Protein AF-0000000082832563 (afdb_homodimer)

Structure (mmCIF, N/CA/C/O backbone):
data_AF-0000000082832563-model_v1
#
loop_
_entity.id
_entity.type
_entity.pdbx_description
1 pol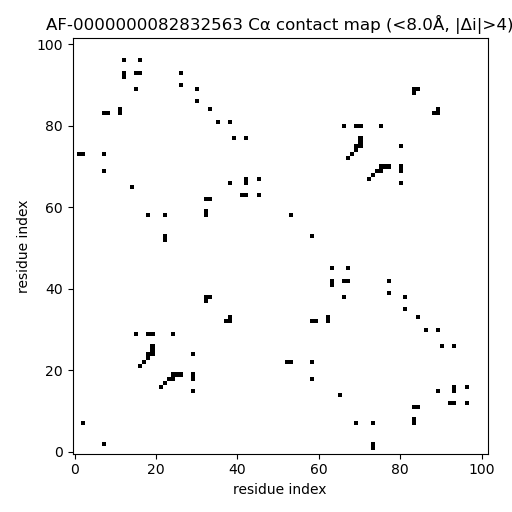ymer 'Uncharacterized protein'
#
loop_
_atom_site.group_PDB
_atom_site.id
_atom_site.type_symbol
_atom_site.label_atom_id
_atom_site.label_alt_id
_atom_site.label_comp_id
_atom_site.label_asym_id
_atom_site.label_entity_id
_atom_site.label_seq_id
_atom_site.pdbx_PDB_ins_code
_atom_site.Cartn_x
_atom_site.Cartn_y
_atom_site.Cartn_z
_atom_site.occupancy
_atom_site.B_iso_or_equiv
_atom_site.auth_seq_id
_atom_site.auth_comp_id
_atom_site.auth_asym_id
_atom_site.auth_atom_id
_atom_site.pdbx_PDB_model_num
ATOM 1 N N . MET A 1 1 ? 9.117 -5.988 -18.672 1 58.75 1 MET A N 1
ATOM 2 C CA . MET A 1 1 ? 10.156 -5.285 -17.922 1 58.75 1 MET A CA 1
ATOM 3 C C . MET A 1 1 ? 10.141 -5.695 -16.453 1 58.75 1 MET A C 1
ATOM 5 O O . MET A 1 1 ? 9.07 -5.918 -15.875 1 58.75 1 MET A O 1
ATOM 9 N N . GLN A 1 2 ? 11.156 -6.273 -15.828 1 82.69 2 GLN A N 1
ATOM 10 C CA . GLN A 1 2 ? 11.258 -6.762 -14.453 1 82.69 2 GLN A CA 1
ATOM 11 C C . GLN A 1 2 ? 11.359 -5.605 -13.461 1 82.69 2 GLN A C 1
ATOM 13 O O . GLN A 1 2 ? 12.164 -4.691 -13.656 1 82.69 2 GLN A O 1
ATOM 18 N N . PHE A 1 3 ? 10.453 -5.422 -12.523 1 87 3 PHE A N 1
ATOM 19 C CA . PHE A 1 3 ? 10.484 -4.391 -11.492 1 87 3 PHE A CA 1
ATOM 20 C C . PHE A 1 3 ? 11.602 -4.656 -10.492 1 87 3 PHE A C 1
ATOM 22 O O . PHE A 1 3 ? 11.734 -5.773 -9.977 1 87 3 PHE A O 1
ATOM 29 N N . THR A 1 4 ? 12.523 -3.691 -10.383 1 92.94 4 THR A N 1
ATOM 30 C CA . THR A 1 4 ? 13.547 -3.789 -9.352 1 92.94 4 THR A CA 1
ATOM 31 C C . THR A 1 4 ? 12.969 -3.438 -7.98 1 92.94 4 THR A C 1
ATOM 33 O O . THR A 1 4 ? 11.828 -2.984 -7.883 1 92.94 4 THR A O 1
ATOM 36 N N . THR A 1 5 ? 13.812 -3.688 -6.969 1 90.94 5 THR A N 1
ATOM 37 C CA . THR A 1 5 ? 13.398 -3.322 -5.621 1 90.94 5 THR A CA 1
ATOM 38 C C . THR A 1 5 ? 13.172 -1.818 -5.512 1 90.94 5 THR A C 1
ATOM 40 O O . THR A 1 5 ? 12.211 -1.376 -4.879 1 90.94 5 THR A O 1
ATOM 43 N N . ASP A 1 6 ? 14.039 -1.062 -6.195 1 92.44 6 ASP A N 1
ATOM 44 C CA . ASP A 1 6 ? 13.906 0.393 -6.188 1 92.44 6 ASP A CA 1
ATOM 45 C C . ASP A 1 6 ? 12.617 0.831 -6.867 1 92.44 6 ASP A C 1
ATOM 47 O O . ASP A 1 6 ? 11.961 1.771 -6.414 1 92.44 6 ASP A O 1
ATOM 51 N N . ASP A 1 7 ? 12.211 0.186 -7.887 1 94.75 7 ASP A N 1
ATOM 52 C CA . ASP A 1 7 ? 10.969 0.492 -8.586 1 94.75 7 ASP A CA 1
ATOM 53 C C . ASP A 1 7 ? 9.758 0.251 -7.688 1 94.75 7 ASP A C 1
ATOM 55 O O . ASP A 1 7 ? 8.836 1.064 -7.652 1 94.75 7 ASP A O 1
ATOM 59 N N . LYS A 1 8 ? 9.852 -0.882 -6.961 1 95.56 8 LYS A N 1
ATOM 60 C CA . LYS A 1 8 ? 8.75 -1.234 -6.07 1 95.56 8 LYS A CA 1
ATOM 61 C C . LYS A 1 8 ? 8.625 -0.234 -4.926 1 95.56 8 LYS A C 1
ATOM 63 O O . LYS A 1 8 ? 7.523 0.201 -4.59 1 95.56 8 LYS A O 1
ATOM 68 N N . LEU A 1 9 ? 9.758 0.174 -4.383 1 94.69 9 LEU A N 1
ATOM 69 C CA . LEU A 1 9 ? 9.758 1.132 -3.283 1 94.69 9 LEU A CA 1
ATOM 70 C C . LEU A 1 9 ? 9.242 2.49 -3.744 1 94.69 9 LEU A C 1
ATOM 72 O O . LEU A 1 9 ? 8.523 3.17 -3.01 1 94.69 9 LEU A O 1
ATOM 76 N N . ARG A 1 10 ? 9.531 2.84 -4.98 1 94.81 10 ARG A N 1
ATOM 77 C CA . ARG A 1 10 ? 9.047 4.098 -5.539 1 94.81 10 ARG A CA 1
ATOM 78 C C . ARG A 1 10 ? 7.535 4.062 -5.742 1 94.81 10 ARG A C 1
ATOM 80 O O . ARG A 1 10 ? 6.848 5.059 -5.5 1 94.81 10 ARG A O 1
ATOM 87 N N . ALA A 1 11 ? 7.09 2.947 -6.211 1 96.56 11 ALA A N 1
ATOM 88 C CA . ALA A 1 11 ? 5.648 2.789 -6.379 1 96.56 11 ALA A CA 1
ATOM 89 C C . ALA A 1 11 ? 4.922 2.895 -5.043 1 96.56 11 ALA A C 1
ATOM 91 O O . ALA A 1 11 ? 3.881 3.547 -4.941 1 96.56 11 ALA A O 1
ATOM 92 N N . VAL A 1 12 ? 5.488 2.271 -4.016 1 97.06 12 VAL A N 1
ATOM 93 C CA . VAL A 1 12 ? 4.906 2.318 -2.678 1 97.06 12 VAL A CA 1
ATOM 94 C C . VAL A 1 12 ? 4.918 3.756 -2.16 1 97.06 12 VAL A C 1
ATOM 96 O O . VAL A 1 12 ? 3.904 4.246 -1.653 1 97.06 12 VAL A O 1
ATOM 99 N N . ALA A 1 13 ? 6.004 4.438 -2.381 1 96.81 13 ALA A N 1
ATOM 100 C CA . ALA A 1 13 ? 6.121 5.816 -1.924 1 96.81 13 ALA A CA 1
ATOM 101 C C . ALA A 1 13 ? 5.082 6.711 -2.598 1 96.81 13 ALA A C 1
ATOM 103 O O . ALA A 1 13 ? 4.43 7.52 -1.937 1 96.81 13 ALA A O 1
ATOM 104 N N . ALA A 1 14 ? 4.898 6.512 -3.869 1 96.75 14 ALA A N 1
ATOM 105 C CA . ALA A 1 14 ? 3.922 7.301 -4.621 1 96.75 14 ALA A CA 1
ATOM 106 C C . ALA A 1 14 ? 2.504 7.043 -4.117 1 96.75 14 ALA A C 1
ATOM 108 O O . ALA A 1 14 ? 1.718 7.977 -3.953 1 96.75 14 ALA A O 1
ATOM 109 N N . PHE A 1 15 ? 2.23 5.777 -3.816 1 97.88 15 PHE A N 1
ATOM 110 C CA . PHE A 1 15 ? 0.896 5.422 -3.348 1 97.88 15 PHE A CA 1
ATOM 111 C C . PHE A 1 15 ? 0.635 6 -1.962 1 97.88 15 PHE A C 1
ATOM 113 O O . PHE A 1 15 ? -0.436 6.555 -1.708 1 97.88 15 PHE A O 1
ATOM 120 N N . LEU A 1 16 ? 1.64 5.922 -1.059 1 97.5 16 LEU A N 1
ATOM 121 C CA . LEU A 1 16 ? 1.487 6.445 0.293 1 97.5 16 LEU A CA 1
ATOM 122 C C . LEU A 1 16 ? 1.302 7.961 0.269 1 97.5 16 LEU A C 1
ATOM 124 O O . LEU A 1 16 ? 0.472 8.5 1.005 1 97.5 16 LEU A O 1
ATOM 128 N N . THR A 1 17 ? 1.979 8.586 -0.607 1 95.62 17 THR A N 1
ATOM 129 C CA . THR A 1 17 ? 1.854 10.031 -0.754 1 95.62 17 THR A CA 1
ATOM 130 C C . THR A 1 17 ? 0.469 10.406 -1.274 1 95.62 17 THR A C 1
ATOM 132 O O . THR A 1 17 ? -0.113 11.406 -0.845 1 95.62 17 THR A O 1
ATOM 135 N N . THR A 1 18 ? -0.061 9.594 -2.197 1 96.06 18 THR A N 1
ATOM 136 C CA . THR A 1 18 ? -1.403 9.828 -2.717 1 96.06 18 THR A CA 1
ATOM 137 C C . THR A 1 18 ? -2.443 9.688 -1.609 1 96.06 18 THR A C 1
ATOM 139 O O . THR A 1 18 ? -3.361 10.5 -1.507 1 96.06 18 THR A O 1
ATOM 142 N N . LEU A 1 19 ? -2.295 8.594 -0.792 1 96.56 19 LEU A N 1
ATOM 143 C CA . LEU A 1 19 ? -3.223 8.414 0.319 1 96.56 19 LEU A CA 1
ATOM 144 C C . LEU A 1 19 ? -3.178 9.609 1.266 1 96.56 19 LEU A C 1
ATOM 146 O O . LEU A 1 19 ? -4.223 10.102 1.701 1 96.56 19 LEU A O 1
ATOM 150 N N . ARG A 1 20 ? -2.002 10.125 1.515 1 94.5 20 ARG A N 1
ATOM 151 C CA . ARG A 1 20 ? -1.825 11.242 2.439 1 94.5 20 ARG 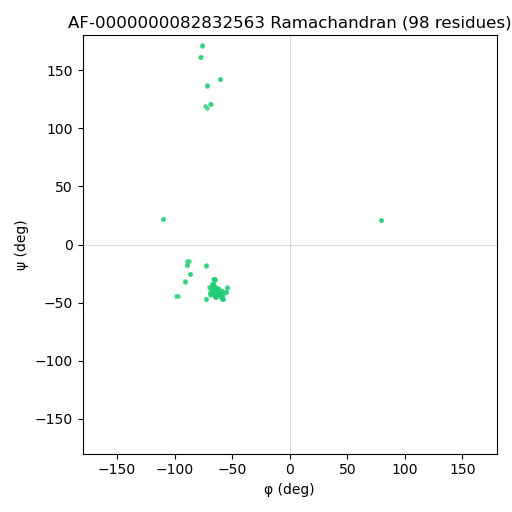A CA 1
ATOM 152 C C . ARG A 1 20 ? -2.338 12.547 1.831 1 94.5 20 ARG A C 1
ATOM 154 O O . ARG A 1 20 ? -3.152 13.242 2.439 1 94.5 20 ARG A O 1
ATOM 161 N N . ASP A 1 21 ? -1.947 12.797 0.583 1 92.94 21 ASP A N 1
ATOM 162 C CA . ASP A 1 21 ? -2.131 14.133 0.015 1 92.94 21 ASP A CA 1
ATOM 163 C C . ASP A 1 21 ? -3.48 14.25 -0.69 1 92.94 21 ASP A C 1
ATOM 165 O O . ASP A 1 21 ? -4.082 15.32 -0.715 1 92.94 21 ASP A O 1
ATOM 169 N N . THR A 1 22 ? -3.9 13.117 -1.231 1 93.44 22 THR A N 1
ATOM 170 C CA . THR A 1 22 ? -5.129 13.164 -2.018 1 93.44 22 THR A CA 1
ATOM 171 C C . THR A 1 22 ? -6.32 12.703 -1.189 1 93.44 22 THR A C 1
ATOM 173 O O . THR A 1 22 ? -7.363 13.359 -1.167 1 93.44 22 THR A O 1
ATOM 176 N N . ALA A 1 23 ? -6.145 11.641 -0.476 1 93.62 23 ALA A N 1
ATOM 177 C CA . ALA A 1 23 ? -7.246 11.086 0.311 1 93.62 23 ALA A CA 1
ATOM 178 C C . ALA A 1 23 ? -7.281 11.703 1.708 1 93.62 23 ALA A C 1
ATOM 180 O O . ALA A 1 23 ? -8.266 11.555 2.432 1 93.62 23 ALA A O 1
ATOM 181 N N . GLY A 1 24 ? -6.098 12.359 2.158 1 92.69 24 GLY A N 1
ATOM 182 C CA . GLY A 1 24 ? -6.047 13.008 3.455 1 92.69 24 GLY A CA 1
ATOM 183 C C . GLY A 1 24 ? -5.848 12.039 4.605 1 92.69 24 GLY A C 1
ATOM 184 O O . GLY A 1 24 ? -6.266 12.312 5.73 1 92.69 24 GLY A O 1
ATOM 185 N N . CYS A 1 25 ? -5.328 10.867 4.312 1 94.5 25 CYS A N 1
ATOM 186 C CA . CYS A 1 25 ? -5.098 9.867 5.348 1 94.5 25 CYS A CA 1
ATOM 187 C C . CYS A 1 25 ? -3.932 10.266 6.242 1 94.5 25 CYS A C 1
ATOM 189 O O . CYS A 1 25 ? -2.887 10.695 5.754 1 94.5 25 CYS A O 1
ATOM 191 N N . THR A 1 26 ? -4.105 10.086 7.504 1 94.31 26 THR A N 1
ATOM 192 C CA . THR A 1 26 ? -2.994 10.227 8.438 1 94.31 26 THR A CA 1
ATOM 193 C C . THR A 1 26 ? -2.098 8.992 8.406 1 94.31 26 THR A C 1
ATOM 195 O O . THR A 1 26 ? -2.508 7.934 7.93 1 94.31 26 THR A O 1
ATOM 198 N N . PRO A 1 27 ? -0.854 9.117 8.906 1 94 27 PRO A N 1
ATOM 199 C CA . PRO A 1 27 ? 0.029 7.949 8.969 1 94 27 PRO A CA 1
ATOM 200 C C . PRO A 1 27 ? -0.594 6.777 9.727 1 94 27 PRO A C 1
ATOM 202 O O . PRO A 1 27 ? -0.467 5.625 9.297 1 94 27 PRO A O 1
ATOM 205 N N . ASP A 1 28 ? -1.272 7.062 10.812 1 94.5 28 ASP A N 1
ATOM 206 C CA . ASP A 1 28 ? -1.924 6.016 11.594 1 94.5 28 ASP A CA 1
ATOM 207 C C . ASP A 1 28 ? -3.008 5.316 10.773 1 94.5 28 ASP A C 1
ATOM 209 O O . ASP A 1 28 ? -3.154 4.098 10.844 1 94.5 28 ASP A O 1
ATOM 213 N N . GLU A 1 29 ? -3.76 6.098 10 1 95 29 GLU A N 1
ATOM 214 C CA . GLU A 1 29 ? -4.797 5.531 9.141 1 95 29 GLU A CA 1
ATOM 215 C C . GLU A 1 29 ? -4.195 4.652 8.055 1 95 29 GLU A C 1
ATOM 217 O O . GLU A 1 29 ? -4.723 3.58 7.75 1 95 29 GLU A O 1
ATOM 222 N N . ILE A 1 30 ? -3.145 5.125 7.438 1 97 30 ILE A N 1
ATOM 223 C CA . ILE A 1 30 ? -2.471 4.375 6.383 1 97 30 ILE A CA 1
ATOM 224 C C . ILE A 1 30 ? -2.006 3.027 6.926 1 97 30 ILE A C 1
ATOM 226 O O . ILE A 1 30 ? -2.219 1.989 6.293 1 97 30 ILE A O 1
ATOM 230 N N . LYS A 1 31 ? -1.446 3.012 8.102 1 95.81 31 LYS A N 1
ATOM 231 C CA . LYS A 1 31 ? -0.956 1.778 8.711 1 95.81 31 LYS A CA 1
ATOM 232 C C . LYS A 1 31 ? -2.105 0.823 9.016 1 95.81 31 LYS A C 1
ATOM 234 O O . LYS A 1 31 ? -1.946 -0.396 8.93 1 95.81 31 LYS A O 1
ATOM 239 N N . ARG A 1 32 ? -3.223 1.364 9.383 1 95.19 32 ARG A N 1
ATOM 240 C CA . ARG A 1 32 ? -4.391 0.53 9.641 1 95.19 32 ARG A CA 1
ATOM 241 C C . ARG A 1 32 ? -4.91 -0.101 8.352 1 95.19 32 ARG A C 1
ATOM 243 O O . ARG A 1 32 ? -5.27 -1.28 8.328 1 95.19 32 ARG A O 1
ATOM 250 N N . LEU A 1 33 ? -4.949 0.688 7.246 1 95.38 33 LEU A N 1
ATOM 251 C CA . LEU A 1 33 ? -5.422 0.215 5.945 1 95.38 33 LEU A CA 1
ATOM 252 C C . LEU A 1 33 ? -4.488 -0.854 5.387 1 95.38 33 LEU A C 1
ATOM 254 O O . LEU A 1 33 ? -4.922 -1.727 4.633 1 95.38 33 LEU A O 1
ATOM 258 N N . LEU A 1 34 ? -3.186 -0.718 5.797 1 97.06 34 LEU A N 1
ATOM 259 C CA . LEU A 1 34 ? -2.182 -1.614 5.234 1 97.06 34 LEU A CA 1
ATOM 260 C C . LEU A 1 34 ? -1.682 -2.602 6.281 1 97.06 34 LEU A C 1
ATOM 262 O O . LEU A 1 34 ? -0.556 -3.096 6.191 1 97.06 34 LEU A O 1
ATOM 266 N N . ASP A 1 35 ? -2.479 -2.822 7.316 1 95.81 35 ASP A N 1
ATOM 267 C CA . ASP A 1 35 ? -2.17 -3.854 8.305 1 95.81 35 ASP A CA 1
ATOM 268 C C . ASP A 1 35 ? -2.102 -5.234 7.656 1 95.81 35 ASP A C 1
ATOM 270 O O . ASP A 1 35 ? -2.887 -5.543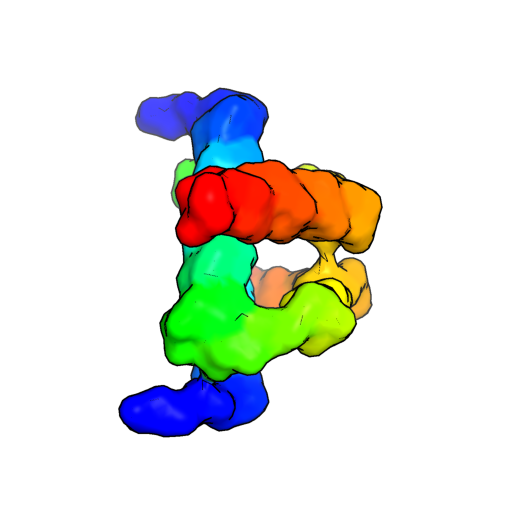 6.758 1 95.81 35 ASP A O 1
ATOM 274 N N . PRO A 1 36 ? -1.173 -6.094 8.086 1 94.38 36 PRO A N 1
ATOM 275 C CA . PRO A 1 36 ? -0.97 -7.391 7.438 1 94.38 36 PRO A CA 1
ATOM 276 C C . PRO A 1 36 ? -2.254 -8.211 7.348 1 94.38 36 PRO A C 1
ATOM 278 O O . PRO A 1 36 ? -2.453 -8.953 6.379 1 94.38 36 PRO A O 1
ATOM 281 N N . ARG A 1 37 ? -3.125 -8.18 8.352 1 94.38 37 ARG A N 1
ATOM 282 C CA . ARG A 1 37 ? -4.379 -8.922 8.305 1 94.38 37 ARG A CA 1
ATOM 283 C C . ARG A 1 37 ? -5.293 -8.398 7.207 1 94.38 37 ARG A C 1
ATOM 285 O O . ARG A 1 37 ? -5.941 -9.18 6.504 1 94.38 37 ARG A O 1
ATOM 292 N N . MET A 1 38 ? -5.344 -7.062 7.082 1 94.44 38 MET A N 1
ATOM 293 C CA . MET A 1 38 ? -6.133 -6.438 6.027 1 94.44 38 MET A CA 1
ATOM 2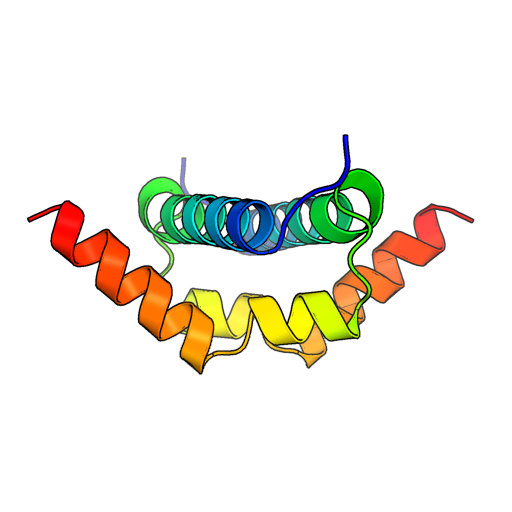94 C C . MET A 1 38 ? -5.578 -6.789 4.648 1 94.44 38 MET A C 1
ATOM 296 O O . MET A 1 38 ? -6.332 -7.129 3.738 1 94.44 38 MET A O 1
ATOM 300 N N . ILE A 1 39 ? -4.246 -6.727 4.477 1 96 39 ILE A N 1
ATOM 301 C CA . ILE A 1 39 ? -3.578 -7.066 3.227 1 96 39 ILE A CA 1
ATOM 302 C C . ILE A 1 39 ? -3.92 -8.5 2.83 1 96 39 ILE A C 1
ATOM 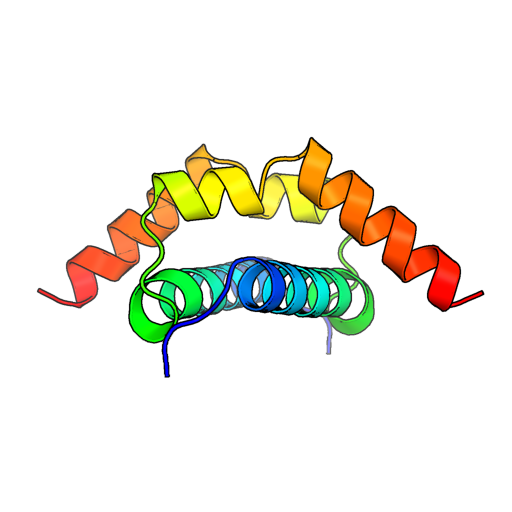304 O O . ILE A 1 39 ? -4.312 -8.758 1.689 1 96 39 ILE A O 1
ATOM 308 N N . ASP A 1 40 ? -3.816 -9.445 3.822 1 95.25 40 ASP A N 1
ATOM 309 C CA . ASP A 1 40 ? -4.129 -10.844 3.545 1 95.25 40 ASP A CA 1
ATOM 310 C C . ASP A 1 40 ? -5.566 -11 3.059 1 95.25 40 ASP A C 1
ATOM 312 O O . ASP A 1 40 ? -5.832 -11.75 2.115 1 95.25 40 ASP A O 1
ATOM 316 N N . GLY A 1 41 ? -6.453 -10.328 3.768 1 94.81 41 GLY A N 1
ATOM 317 C CA . GLY A 1 41 ? -7.855 -10.398 3.389 1 94.81 41 GLY A CA 1
ATOM 318 C C . GLY A 1 41 ? -8.125 -9.875 1.987 1 94.81 41 GLY A C 1
ATOM 319 O O . GLY A 1 41 ? -8.867 -10.492 1.222 1 94.81 41 GLY A O 1
ATOM 320 N N . ILE A 1 42 ? -7.574 -8.789 1.634 1 94.94 42 ILE A N 1
ATOM 321 C CA . ILE A 1 42 ? -7.766 -8.164 0.33 1 94.94 42 ILE A CA 1
ATOM 322 C C . ILE A 1 42 ? -7.184 -9.062 -0.762 1 94.94 42 ILE A C 1
ATOM 324 O O . ILE A 1 42 ? -7.824 -9.289 -1.79 1 94.94 42 ILE A O 1
ATOM 328 N N . LEU A 1 43 ? -5.984 -9.609 -0.557 1 95.06 43 LEU A N 1
ATOM 329 C CA . LEU A 1 43 ? -5.34 -10.453 -1.559 1 95.06 43 LEU A CA 1
ATOM 330 C C . LEU A 1 43 ? -6.129 -11.742 -1.773 1 95.06 43 LEU A C 1
ATOM 332 O O . LEU A 1 43 ? -6.238 -12.227 -2.902 1 95.06 43 LEU A O 1
ATOM 336 N N . ALA A 1 44 ? -6.633 -12.273 -0.626 1 94.31 44 ALA A N 1
ATOM 337 C CA . ALA A 1 44 ? -7.453 -13.477 -0.749 1 94.31 44 ALA A CA 1
ATOM 338 C C . ALA A 1 44 ? -8.711 -13.195 -1.564 1 94.31 44 ALA A C 1
ATOM 340 O O . ALA A 1 44 ? -9.094 -14 -2.422 1 94.31 44 ALA A O 1
ATOM 341 N N . ALA A 1 45 ? -9.32 -12.109 -1.324 1 92.31 45 ALA A N 1
ATOM 342 C CA . ALA A 1 45 ? -10.562 -11.734 -2 1 92.31 45 ALA A CA 1
ATOM 343 C C . ALA A 1 45 ? -10.32 -11.469 -3.482 1 92.31 45 ALA A C 1
ATOM 345 O O . ALA A 1 45 ? -11.156 -11.805 -4.324 1 92.31 45 ALA A O 1
ATOM 346 N N . THR A 1 46 ? -9.258 -10.969 -3.869 1 88.94 46 THR A N 1
ATOM 347 C CA . THR A 1 46 ? -8.984 -10.586 -5.25 1 88.94 46 THR A CA 1
ATOM 348 C C . THR A 1 46 ? -8.43 -11.773 -6.035 1 88.94 46 THR A C 1
ATOM 350 O O . THR A 1 46 ? -8.43 -11.766 -7.266 1 88.94 46 THR A O 1
ATOM 353 N N . SER A 1 47 ? -7.793 -12.75 -5.34 1 83.94 47 SER A N 1
ATOM 354 C CA . SER A 1 47 ? -7.336 -13.961 -6.008 1 83.94 47 SER A CA 1
ATOM 355 C C . SER A 1 47 ? -8.508 -14.844 -6.418 1 83.94 47 SER A C 1
ATOM 357 O O . SER A 1 47 ? -8.445 -15.539 -7.434 1 83.94 47 SER A O 1
ATOM 359 N N . LYS A 1 48 ? -9.477 -14.859 -5.598 1 78.69 48 LYS A N 1
ATOM 360 C CA . LYS A 1 48 ? -10.656 -15.672 -5.875 1 78.69 48 LYS A CA 1
ATOM 361 C C . LYS A 1 48 ? -11.414 -15.141 -7.094 1 78.69 48 LYS A C 1
ATOM 363 O O . LYS A 1 48 ? -12.055 -15.914 -7.812 1 78.69 48 LYS A O 1
ATOM 368 N N . GLU A 1 49 ? -11.305 -13.867 -7.285 1 67 49 GLU A N 1
ATOM 369 C CA . GLU A 1 49 ? -12.008 -13.297 -8.43 1 67 49 GLU A CA 1
ATOM 370 C C . GLU A 1 49 ? -11.312 -13.672 -9.742 1 67 49 GLU A C 1
ATOM 372 O O . GLU A 1 49 ? -11.938 -13.664 -10.805 1 67 49 GLU A O 1
ATOM 377 N N . ARG A 1 50 ? -10.117 -14.078 -9.688 1 61.47 50 ARG A N 1
ATOM 378 C CA . ARG A 1 50 ? -9.367 -14.422 -10.891 1 61.47 50 ARG A CA 1
ATOM 379 C C . ARG A 1 50 ? -9.562 -15.883 -11.266 1 61.47 50 ARG A C 1
ATOM 381 O O . ARG A 1 50 ? -9.273 -16.281 -12.398 1 61.47 50 ARG A O 1
ATOM 388 N N . THR A 1 51 ? -10.102 -16.734 -10.359 1 49.75 51 THR A N 1
ATOM 389 C CA . THR A 1 51 ? -10.414 -18.109 -10.734 1 49.75 51 THR A CA 1
ATOM 390 C C . THR A 1 51 ? -11.875 -18.234 -11.172 1 49.75 51 THR A C 1
ATOM 392 O O . THR A 1 51 ? -12.766 -17.641 -10.562 1 49.75 51 THR A O 1
ATOM 395 N N . MET B 1 1 ? -13.734 16.266 -3.24 1 58.22 1 MET B N 1
ATOM 396 C CA . MET B 1 1 ? -14.539 15.078 -2.977 1 58.22 1 MET B CA 1
ATOM 397 C C . MET B 1 1 ? -13.953 14.266 -1.824 1 58.22 1 MET B C 1
ATOM 399 O O . MET B 1 1 ? -12.734 14.164 -1.69 1 58.22 1 MET B O 1
ATOM 403 N N . GLN B 1 2 ? -14.562 14.016 -0.666 1 82.19 2 GLN B N 1
ATOM 404 C CA . GLN B 1 2 ? -14.109 13.312 0.525 1 82.19 2 GLN B CA 1
ATOM 405 C C . GLN B 1 2 ? -14.031 11.805 0.276 1 82.19 2 GLN B C 1
ATOM 407 O O . GLN B 1 2 ? -14.977 11.211 -0.25 1 82.19 2 GLN B O 1
ATOM 412 N N . PHE B 1 3 ? -12.898 11.141 0.352 1 86.69 3 PHE B N 1
ATOM 413 C CA . PHE B 1 3 ? -12.734 9.703 0.201 1 86.69 3 PHE B CA 1
ATOM 414 C C . PHE B 1 3 ? -13.359 8.961 1.374 1 86.69 3 PHE B C 1
ATOM 416 O O . PHE B 1 3 ? -13.109 9.289 2.533 1 86.69 3 PHE B O 1
ATOM 423 N N . THR B 1 4 ? -14.32 8.102 1.054 1 92.88 4 THR B N 1
ATOM 424 C CA . THR B 1 4 ? -14.883 7.238 2.088 1 92.88 4 THR B CA 1
ATOM 425 C C . THR B 1 4 ? -13.922 6.098 2.42 1 92.88 4 THR B C 1
ATOM 427 O O . THR B 1 4 ? -12.914 5.914 1.741 1 92.88 4 THR B O 1
ATOM 430 N N . THR B 1 5 ? -14.297 5.375 3.498 1 90.69 5 THR B N 1
ATOM 431 C CA . THR B 1 5 ? -13.492 4.215 3.867 1 90.69 5 THR B CA 1
ATOM 432 C C . THR B 1 5 ? -13.5 3.176 2.748 1 90.69 5 THR B C 1
ATOM 434 O O . THR B 1 5 ? -12.469 2.574 2.449 1 90.69 5 THR B O 1
ATOM 437 N N . ASP B 1 6 ? -14.68 3.045 2.111 1 92.31 6 ASP B N 1
ATOM 438 C CA . ASP B 1 6 ? -14.797 2.1 1.005 1 92.31 6 ASP B CA 1
ATOM 439 C C . ASP B 1 6 ? -13.922 2.52 -0.173 1 92.31 6 ASP B C 1
ATOM 441 O O . ASP B 1 6 ? -13.312 1.675 -0.832 1 92.31 6 ASP B O 1
ATOM 445 N N . ASP B 1 7 ? -13.805 3.76 -0.444 1 94.62 7 ASP B N 1
ATOM 446 C CA . ASP B 1 7 ? -12.953 4.277 -1.514 1 94.62 7 ASP B CA 1
ATOM 447 C C . ASP B 1 7 ? -11.484 3.975 -1.243 1 94.62 7 ASP B C 1
ATOM 449 O O . ASP B 1 7 ? -10.75 3.564 -2.146 1 94.62 7 ASP B O 1
ATOM 453 N N . LYS B 1 8 ? -11.125 4.18 0.048 1 95.44 8 LYS B N 1
ATOM 454 C CA . LYS B 1 8 ? -9.734 3.939 0.436 1 95.44 8 LYS B CA 1
ATOM 455 C C . LYS B 1 8 ? -9.383 2.459 0.329 1 95.44 8 LYS B C 1
ATOM 457 O O . LYS B 1 8 ? -8.32 2.104 -0.185 1 95.44 8 LYS B O 1
ATOM 462 N N . LEU B 1 9 ? -10.297 1.599 0.748 1 94.56 9 LEU B N 1
ATOM 463 C CA . LEU B 1 9 ? -10.062 0.16 0.688 1 94.56 9 LEU B CA 1
ATOM 464 C C . LEU B 1 9 ? -9.977 -0.316 -0.759 1 94.56 9 LEU B C 1
ATOM 466 O O . LEU B 1 9 ? -9.164 -1.187 -1.083 1 94.56 9 LEU B O 1
ATOM 470 N N . ARG B 1 10 ? -10.734 0.316 -1.632 1 94.81 10 ARG B N 1
ATOM 471 C CA . ARG B 1 10 ? -10.695 -0.027 -3.049 1 94.81 10 ARG B CA 1
ATOM 472 C C . ARG B 1 10 ? -9.367 0.39 -3.674 1 94.81 10 ARG B C 1
ATOM 474 O O . ARG B 1 10 ? -8.812 -0.335 -4.5 1 94.81 10 ARG B O 1
ATOM 481 N N . ALA B 1 11 ? -8.93 1.552 -3.299 1 96.56 11 ALA B N 1
ATOM 482 C CA . ALA B 1 11 ? -7.637 2.02 -3.789 1 96.56 11 ALA B CA 1
ATOM 483 C C . ALA B 1 11 ? -6.516 1.093 -3.336 1 96.56 11 ALA B C 1
ATOM 485 O O . ALA B 1 11 ? -5.625 0.758 -4.121 1 96.56 11 ALA B O 1
ATOM 486 N N . VAL B 1 12 ? -6.57 0.655 -2.07 1 97.06 12 VAL B N 1
ATOM 487 C CA . VAL B 1 12 ? -5.574 -0.258 -1.527 1 97.06 12 VAL B CA 1
ATOM 488 C C . VAL B 1 12 ? -5.633 -1.591 -2.271 1 97.06 12 VAL B C 1
ATOM 490 O O . VAL B 1 12 ? -4.598 -2.121 -2.689 1 97.06 12 VAL B O 1
ATOM 493 N N . ALA B 1 13 ? -6.816 -2.066 -2.514 1 96.94 13 ALA B N 1
ATOM 494 C CA . ALA B 1 13 ? -6.988 -3.334 -3.217 1 96.94 13 ALA B CA 1
ATOM 495 C C . ALA B 1 13 ? -6.414 -3.26 -4.629 1 96.94 13 ALA B C 1
ATOM 497 O O . ALA B 1 13 ? -5.707 -4.172 -5.066 1 96.94 13 ALA B O 1
ATOM 498 N N . ALA B 1 14 ? -6.672 -2.168 -5.297 1 96.75 14 ALA B N 1
ATOM 499 C CA . ALA B 1 14 ? -6.168 -1.98 -6.656 1 96.75 14 ALA B CA 1
ATOM 500 C C . ALA B 1 14 ? -4.645 -1.94 -6.672 1 96.75 14 ALA B C 1
ATOM 502 O O . ALA B 1 14 ? -4.012 -2.551 -7.539 1 96.75 14 ALA B O 1
ATOM 503 N N . PHE B 1 15 ? -4.082 -1.284 -5.668 1 97.88 15 PHE B N 1
ATOM 504 C CA . PHE B 1 15 ? -2.629 -1.164 -5.602 1 97.88 15 PHE B CA 1
ATOM 505 C C . PHE B 1 15 ? -1.986 -2.516 -5.309 1 97.88 15 PHE B C 1
ATOM 507 O O . PHE B 1 15 ? -1.001 -2.893 -5.945 1 97.88 15 PHE B O 1
ATOM 514 N N . LEU B 1 16 ? -2.564 -3.283 -4.367 1 97.5 16 LEU B N 1
ATOM 515 C CA . LEU B 1 16 ? -2.027 -4.594 -4.016 1 97.5 16 LEU B CA 1
ATOM 516 C C . LEU B 1 16 ? -2.109 -5.551 -5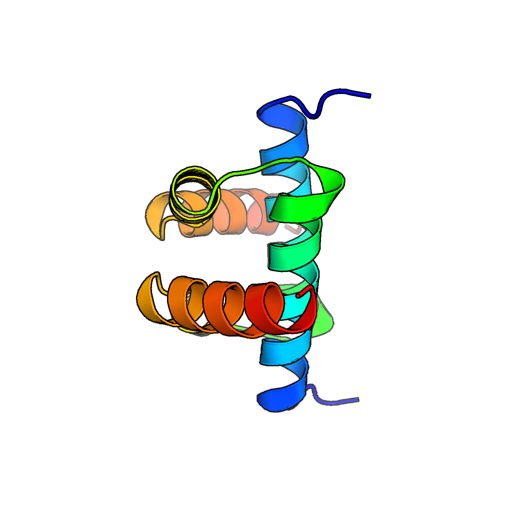.203 1 97.5 16 LEU B C 1
ATOM 518 O O . LEU B 1 16 ? -1.173 -6.309 -5.457 1 97.5 16 LEU B O 1
ATOM 522 N N . THR B 1 17 ? -3.16 -5.441 -5.93 1 95.5 17 THR B N 1
ATOM 523 C CA . THR B 1 17 ? -3.33 -6.277 -7.113 1 95.5 17 THR B CA 1
ATOM 524 C C . THR B 1 17 ? -2.307 -5.914 -8.188 1 95.5 17 THR B C 1
ATOM 526 O O . THR B 1 17 ? -1.775 -6.793 -8.867 1 95.5 17 THR B O 1
ATOM 529 N N . THR B 1 18 ? -2.016 -4.609 -8.312 1 96 18 THR B N 1
ATOM 530 C CA . THR B 1 18 ? -1.005 -4.164 -9.266 1 96 18 THR B CA 1
ATOM 531 C C . THR B 1 18 ? 0.371 -4.707 -8.883 1 96 18 THR B C 1
ATOM 533 O O . THR B 1 18 ? 1.12 -5.172 -9.742 1 96 18 THR B O 1
ATOM 536 N N . LEU B 1 19 ? 0.713 -4.609 -7.547 1 96.56 19 LEU B N 1
ATOM 537 C CA . LEU B 1 19 ? 1.993 -5.145 -7.094 1 96.56 19 LEU B CA 1
ATOM 538 C C . LEU B 1 19 ? 2.098 -6.637 -7.398 1 96.56 19 LEU B C 1
ATOM 540 O O . LEU B 1 19 ? 3.135 -7.105 -7.875 1 96.56 19 LEU B O 1
ATOM 544 N N . ARG B 1 20 ? 1.016 -7.363 -7.219 1 94.56 20 ARG B N 1
ATOM 545 C CA . ARG B 1 20 ? 1.002 -8.805 -7.434 1 94.56 20 ARG B CA 1
ATOM 546 C C . ARG B 1 20 ? 1.052 -9.141 -8.922 1 94.56 20 ARG B C 1
ATOM 548 O O . ARG B 1 20 ? 1.907 -9.906 -9.359 1 94.56 20 ARG B O 1
ATOM 555 N N . ASP B 1 21 ? 0.221 -8.453 -9.695 1 93 21 ASP B N 1
ATOM 556 C CA . ASP B 1 21 ? -0.022 -8.891 -11.062 1 93 21 ASP B CA 1
ATOM 557 C C . ASP B 1 21 ? 0.957 -8.227 -12.031 1 93 21 ASP B C 1
ATOM 559 O O . ASP B 1 21 ? 1.331 -8.828 -13.047 1 93 21 ASP B O 1
ATOM 563 N N . THR B 1 22 ? 1.318 -7.008 -11.68 1 93.44 22 THR B N 1
ATOM 564 C CA . THR B 1 22 ? 2.168 -6.266 -12.602 1 93.44 22 THR B CA 1
ATOM 565 C C . THR B 1 22 ? 3.635 -6.375 -12.195 1 93.44 22 THR B C 1
ATOM 567 O O . THR B 1 22 ? 4.496 -6.648 -13.039 1 93.44 22 THR B O 1
ATOM 570 N N . ALA B 1 23 ? 3.908 -6.23 -10.945 1 93.56 23 ALA B N 1
ATOM 571 C CA . ALA B 1 23 ? 5.289 -6.266 -10.469 1 93.56 23 ALA B CA 1
ATOM 572 C C . ALA B 1 23 ? 5.711 -7.691 -10.117 1 93.56 23 ALA B C 1
ATOM 574 O O . ALA B 1 23 ? 6.898 -7.965 -9.938 1 93.56 23 ALA B O 1
ATOM 575 N N . GLY B 1 24 ? 4.664 -8.641 -9.922 1 92.69 24 GLY B N 1
ATOM 576 C CA . GLY B 1 24 ? 4.969 -10.031 -9.625 1 92.69 24 GLY B CA 1
ATOM 577 C C . GLY B 1 24 ? 5.336 -10.266 -8.172 1 92.69 24 GLY B C 1
ATOM 578 O O . GLY B 1 24 ? 6.082 -11.195 -7.855 1 92.69 24 GLY B O 1
ATOM 579 N N . CYS B 1 25 ? 4.938 -9.359 -7.289 1 94.56 25 CYS B N 1
ATOM 580 C CA . CYS B 1 25 ? 5.246 -9.492 -5.871 1 94.56 25 CYS B CA 1
ATOM 581 C C . CYS B 1 25 ? 4.426 -10.602 -5.23 1 94.56 25 CYS B C 1
ATOM 583 O O . CYS B 1 25 ? 3.217 -10.695 -5.461 1 94.56 25 CYS B O 1
ATOM 585 N N . THR B 1 26 ? 5.066 -11.375 -4.426 1 94.25 26 THR B N 1
ATOM 586 C CA . THR B 1 26 ? 4.348 -12.328 -3.594 1 94.25 26 THR B CA 1
ATOM 587 C C . THR B 1 26 ? 3.705 -11.633 -2.398 1 94.25 26 THR B C 1
ATOM 589 O O . THR B 1 26 ? 4.082 -10.508 -2.051 1 94.25 26 THR B O 1
ATOM 592 N N . PRO B 1 27 ? 2.715 -12.281 -1.765 1 94.06 27 PRO B N 1
ATOM 593 C CA . PRO B 1 27 ? 2.107 -11.695 -0.569 1 94.06 27 PRO B CA 1
ATOM 594 C C . PRO B 1 27 ? 3.133 -11.367 0.514 1 94.06 27 PRO B C 1
ATOM 596 O O . PRO B 1 27 ? 3.049 -10.312 1.151 1 94.06 27 PRO B O 1
ATOM 599 N N . ASP B 1 28 ? 4.09 -12.242 0.716 1 94.5 28 ASP B N 1
ATOM 600 C CA . ASP B 1 28 ? 5.129 -12.008 1.712 1 94.5 28 ASP B CA 1
ATOM 601 C C . ASP B 1 28 ? 5.957 -10.773 1.366 1 94.5 28 ASP B C 1
ATOM 603 O O . ASP B 1 28 ? 6.309 -9.984 2.25 1 94.5 28 ASP B O 1
ATOM 607 N N . GLU B 1 29 ? 6.273 -10.594 0.081 1 95.12 29 GLU B N 1
ATOM 608 C CA . GLU B 1 29 ? 7.02 -9.422 -0.367 1 95.12 29 GLU B CA 1
ATOM 609 C C . GLU B 1 29 ? 6.219 -8.141 -0.152 1 95.12 29 GLU B C 1
ATOM 611 O O . GLU B 1 29 ? 6.773 -7.121 0.269 1 95.12 29 GLU B O 1
ATOM 616 N N . ILE B 1 30 ? 4.941 -8.18 -0.491 1 97.06 30 ILE B N 1
ATOM 617 C CA . ILE B 1 30 ? 4.07 -7.023 -0.325 1 97.06 30 ILE B CA 1
ATOM 618 C C . ILE B 1 30 ? 4.051 -6.598 1.142 1 97.06 30 ILE B C 1
ATOM 620 O O . ILE B 1 30 ? 4.184 -5.414 1.454 1 97.06 30 ILE B O 1
ATOM 624 N N . LYS B 1 31 ? 3.973 -7.539 2.029 1 95.75 31 LYS B N 1
ATOM 625 C CA . LYS B 1 31 ? 3.934 -7.246 3.459 1 95.75 31 LYS B CA 1
ATOM 626 C C . LYS B 1 31 ? 5.258 -6.648 3.934 1 95.75 31 LYS B C 1
ATOM 628 O O . LYS B 1 31 ? 5.277 -5.801 4.828 1 95.75 31 LYS B O 1
ATOM 633 N N . ARG B 1 32 ? 6.324 -7.102 3.371 1 95.12 32 ARG B N 1
ATOM 634 C CA . ARG B 1 32 ? 7.625 -6.547 3.719 1 95.12 32 ARG B CA 1
ATOM 635 C C . ARG B 1 32 ? 7.746 -5.102 3.244 1 95.12 32 ARG B C 1
ATOM 637 O O . ARG B 1 32 ? 8.258 -4.246 3.969 1 95.12 32 ARG B O 1
ATOM 644 N N . LEU B 1 33 ? 7.281 -4.801 2.006 1 95.25 33 LEU B N 1
ATOM 645 C CA . LEU B 1 33 ? 7.332 -3.465 1.425 1 95.25 33 LEU B CA 1
ATOM 646 C C . LEU B 1 33 ? 6.445 -2.5 2.207 1 95.25 33 LEU B C 1
ATOM 648 O O . LEU B 1 33 ? 6.719 -1.299 2.25 1 95.25 33 LEU B O 1
ATOM 652 N N . LEU B 1 34 ? 5.371 -3.109 2.803 1 97.12 34 LEU B N 1
ATOM 653 C CA . LEU B 1 34 ? 4.391 -2.268 3.48 1 97.12 34 LEU B CA 1
ATOM 654 C C . LEU B 1 34 ? 4.457 -2.467 4.992 1 97.12 34 LEU B C 1
ATOM 656 O O . LEU B 1 34 ? 3.465 -2.258 5.691 1 97.12 34 LEU B O 1
ATOM 660 N N . ASP B 1 35 ? 5.586 -2.941 5.473 1 95.75 35 ASP B N 1
ATOM 661 C CA . ASP B 1 35 ? 5.809 -3.031 6.914 1 95.75 35 ASP B CA 1
ATOM 662 C C . ASP B 1 35 ? 5.742 -1.653 7.57 1 95.75 35 ASP B C 1
ATOM 664 O O . ASP B 1 35 ? 6.203 -0.665 6.992 1 95.75 35 ASP B O 1
ATOM 668 N N . PRO B 1 36 ? 5.18 -1.548 8.781 1 94.25 36 PRO B N 1
ATOM 669 C CA . PRO B 1 36 ? 4.977 -0.249 9.422 1 94.25 36 PRO B CA 1
ATOM 670 C C . PRO B 1 36 ? 6.262 0.57 9.523 1 94.25 36 PRO B C 1
ATOM 672 O O . PRO B 1 36 ? 6.223 1.8 9.43 1 94.25 36 PRO B O 1
ATOM 675 N N . ARG B 1 37 ? 7.414 -0.029 9.758 1 94.38 37 ARG B N 1
ATOM 676 C CA . ARG B 1 37 ? 8.68 0.697 9.836 1 94.38 37 ARG B CA 1
ATOM 677 C C . ARG B 1 37 ? 9.047 1.299 8.484 1 94.38 37 ARG B C 1
ATOM 679 O O . ARG B 1 37 ? 9.531 2.432 8.414 1 94.38 37 ARG B O 1
ATOM 686 N N . MET B 1 38 ? 8.82 0.499 7.43 1 94.56 38 MET B N 1
ATOM 687 C CA . MET B 1 38 ? 9.078 0.983 6.078 1 94.56 38 MET B CA 1
ATOM 688 C C . MET B 1 38 ? 8.141 2.129 5.723 1 94.56 38 MET B C 1
ATOM 690 O O . MET B 1 38 ? 8.57 3.143 5.168 1 94.56 38 MET B O 1
ATOM 694 N N . ILE B 1 39 ? 6.855 2.004 6.047 1 96 39 ILE B N 1
ATOM 695 C CA . ILE B 1 39 ? 5.855 3.035 5.797 1 96 39 ILE B CA 1
ATOM 696 C C . ILE B 1 39 ? 6.27 4.332 6.492 1 96 39 ILE B C 1
ATOM 698 O O . ILE B 1 39 ? 6.266 5.402 5.879 1 96 39 ILE B O 1
ATOM 702 N N . ASP B 1 40 ? 6.684 4.207 7.789 1 95.12 40 ASP B N 1
ATOM 703 C CA . ASP B 1 40 ? 7.109 5.383 8.539 1 95.12 40 ASP B CA 1
ATOM 704 C C . ASP B 1 40 ? 8.289 6.074 7.855 1 95.12 40 ASP B C 1
ATOM 706 O O . ASP B 1 40 ? 8.32 7.301 7.75 1 95.12 40 ASP B O 1
ATOM 710 N N . GLY B 1 41 ? 9.242 5.258 7.48 1 94.69 41 GLY B N 1
ATOM 711 C CA . GLY B 1 41 ? 10.414 5.805 6.809 1 94.69 41 GLY B CA 1
ATOM 712 C C . GLY B 1 41 ? 10.078 6.527 5.52 1 94.69 41 GLY B C 1
ATOM 713 O O . GLY B 1 41 ? 10.602 7.609 5.254 1 94.69 41 GLY B O 1
ATOM 714 N N . ILE B 1 42 ? 9.266 5.977 4.715 1 94.94 42 ILE B N 1
ATOM 715 C CA . ILE B 1 42 ? 8.875 6.543 3.426 1 94.94 42 ILE B CA 1
ATOM 716 C C . ILE B 1 42 ? 8.102 7.84 3.643 1 94.94 42 ILE B C 1
ATOM 718 O O . ILE B 1 42 ? 8.375 8.844 2.98 1 94.94 42 ILE B O 1
ATOM 722 N N . LEU B 1 43 ? 7.16 7.852 4.578 1 95 43 LEU B N 1
ATOM 723 C CA . LEU B 1 43 ? 6.352 9.039 4.832 1 95 43 LEU B CA 1
ATOM 724 C C . LEU B 1 43 ? 7.211 10.18 5.363 1 95 43 LEU B C 1
ATOM 726 O O . LEU B 1 43 ? 6.996 11.344 5.016 1 95 43 LEU B O 1
ATOM 730 N N . ALA B 1 44 ? 8.164 9.789 6.246 1 94.31 44 ALA B N 1
ATOM 731 C CA . ALA B 1 44 ? 9.078 10.805 6.762 1 94.31 44 ALA B CA 1
ATOM 732 C C . ALA B 1 44 ? 9.906 11.422 5.637 1 94.31 44 ALA B C 1
ATOM 734 O O . ALA B 1 44 ? 10.094 12.641 5.586 1 94.31 44 ALA B O 1
ATOM 735 N N . ALA B 1 45 ? 10.359 10.625 4.781 1 92.19 45 ALA B N 1
ATOM 736 C CA . ALA B 1 45 ? 11.203 11.07 3.672 1 92.19 45 ALA B CA 1
ATOM 737 C C . ALA B 1 45 ? 10.414 11.938 2.695 1 92.19 45 ALA B C 1
ATOM 739 O O . ALA B 1 45 ? 10.945 12.906 2.145 1 92.19 45 ALA B O 1
ATOM 740 N N . THR B 1 46 ? 9.234 11.711 2.475 1 88.62 46 THR B N 1
ATOM 741 C CA . THR B 1 46 ? 8.43 12.414 1.483 1 88.62 46 THR B CA 1
ATOM 742 C C . THR B 1 46 ? 7.828 13.688 2.084 1 88.62 46 THR B C 1
ATOM 744 O O . THR B 1 46 ? 7.383 14.57 1.354 1 88.62 46 THR B O 1
ATOM 747 N N . SER B 1 47 ? 7.645 13.711 3.404 1 83.31 47 SER B N 1
ATOM 748 C CA . SER B 1 47 ? 7.18 14.93 4.059 1 83.31 47 SER B CA 1
ATOM 749 C C . SER B 1 47 ? 8.25 16.016 4.02 1 83.31 47 SER B C 1
ATOM 751 O O . SER B 1 47 ? 7.926 17.203 3.963 1 83.31 47 SER B O 1
ATOM 753 N N . LYS B 1 48 ? 9.445 15.594 4.176 1 77.25 48 LYS B N 1
ATOM 754 C CA . LYS B 1 48 ? 10.555 16.531 4.172 1 77.25 48 LYS B CA 1
ATOM 755 C C . LYS B 1 48 ? 10.711 17.203 2.807 1 77.25 48 LYS B C 1
ATOM 757 O O . LYS B 1 48 ? 11.164 18.344 2.713 1 77.25 48 LYS B O 1
ATOM 762 N N . GLU B 1 49 ? 10.336 16.453 1.812 1 65.62 49 GLU B N 1
ATOM 763 C CA . GLU B 1 49 ? 10.469 17.031 0.477 1 65.62 49 GLU B CA 1
ATOM 764 C C . GLU B 1 49 ? 9.422 18.109 0.236 1 65.62 49 GLU B C 1
ATOM 766 O O . GLU B 1 49 ? 9.609 18.984 -0.613 1 65.62 49 GLU B O 1
ATOM 771 N N . ARG B 1 50 ? 8.414 18.125 0.994 1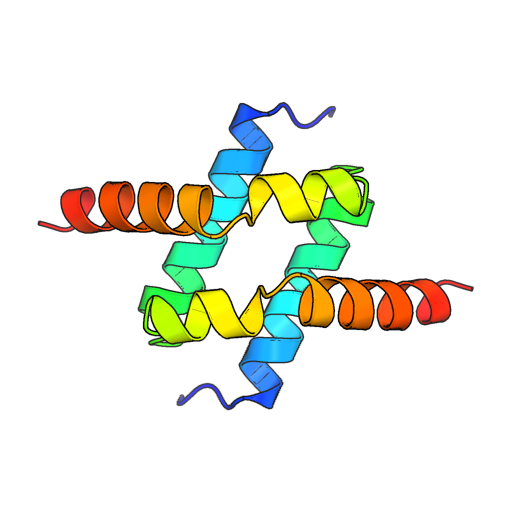 60.97 50 ARG B N 1
ATOM 772 C CA . ARG B 1 50 ? 7.348 19.109 0.806 1 60.97 50 ARG B CA 1
ATOM 773 C C . ARG B 1 50 ? 7.645 20.391 1.569 1 60.97 50 ARG B C 1
ATOM 775 O O . ARG B 1 50 ? 7.039 21.438 1.301 1 60.97 50 ARG B O 1
ATOM 782 N N . THR B 1 51 ? 8.60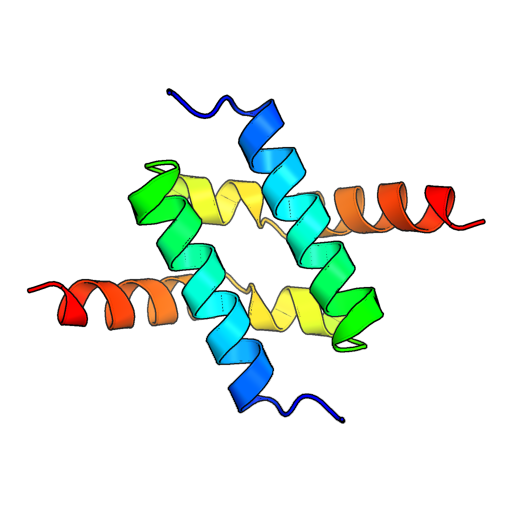9 20.391 2.51 1 48.81 51 THR B N 1
ATOM 783 C CA . THR B 1 51 ? 8.984 21.641 3.158 1 48.81 51 THR B CA 1
ATOM 784 C C . THR B 1 51 ? 10.164 22.281 2.438 1 48.81 51 THR B C 1
ATOM 786 O O . THR B 1 51 ? 11.109 21.609 2.039 1 48.81 51 THR B O 1
#

pLDDT: mean 91.04, std 10.26, range [48.81, 97.88]

Radius of gyration: 13.3 Å; Cα contacts (8 Å, |Δi|>4): 70; chains: 2; bounding box: 29×40×30 Å

Sequence (102 aa):
MQFTTDDKLRAVAAFLTTLRDTAGCTPDEIKRLLDPRMIDGILAATSKERTMQFTTDDKLRAVAAFLTTLRDTAGCTPDEIKRLLDPRMIDGILAATSKERT

Secondary structure (DSSP, 8-state):
-PPPHHHHHHHHHHHHHHHHHTS---HHHHHHHT-HHHHHHHHHHHHHTT-/-PPPHHHHHHHHHHHHHHHHHTS---HHHHHHHT-HHHHHHHHHHHHHTT-

Organism: NCBI:txid1287738

Foldseek 3Di:
DDQDPVNVVVVVVVVVVCCCPPVVDDPVRVCVCVPPVNVVVVVVVVVVVVD/DDQDPVNVVVVVVVVVVCCCPVVVDDPVRVCVCVPPVNVVVVVVVVVVVVD

Solvent-accessible surface area (backbone atoms only — not comparable to full-atom values): 5886 Å² total; per-residue (Å²): 133,86,64,48,74,70,52,51,52,50,50,51,45,53,51,54,48,42,41,35,72,69,55,60,42,48,73,70,53,50,47,59,68,49,26,66,69,50,46,51,51,48,52,53,58,56,52,55,69,74,102,134,85,65,48,74,69,55,50,52,49,50,49,46,53,50,53,49,42,40,35,73,69,53,61,44,48,72,70,52,49,46,60,68,47,28,68,69,48,46,52,52,46,52,54,57,57,53,55,68,74,103